Protein AF-A0A3D1CJ75-F1 (afdb_monomer)

Foldseek 3Di:
DPPPQAAEFEEEEADAQVVLVVVVVVVCVVVVWPFEAAEDDPVPDDPRYHHLVCLQVCAPAAGQEYEYEPQPHDDPVSVVSNVVRYGRNGYYYYYHYNDQDPDPVSVVVVVVLVVCCVPPPRYYYDDPPDDD

Solvent-accessible surface area (backbone atoms only — not comparable to full-atom values): 7405 Å² total; per-residue (Å²): 132,85,77,80,70,51,69,61,30,38,40,36,31,63,30,56,61,73,57,35,50,53,52,52,52,51,50,47,68,70,67,60,61,95,36,65,49,35,29,24,50,74,93,70,45,52,99,77,28,40,38,35,91,54,28,67,78,52,58,96,46,72,23,44,32,39,36,43,38,33,48,87,53,77,58,65,71,31,48,63,42,42,66,72,24,48,35,75,54,12,36,39,39,37,31,34,40,55,67,79,63,96,43,74,65,51,54,52,50,50,55,52,48,56,52,40,48,75,74,34,96,50,34,44,72,63,51,95,91,62,84,129

pLDDT: mean 91.47, std 9.76, range [45.44, 98.56]

Sequence (132 aa):
MKLNKPPRRCLLIKEAAELAHQTAEALLAFWQPDYHIWLTDASQASADKKIQKQARQFLGQEFDVVVFDATQEFNADSFAAIIGTIRAGGILLMLLPEKSPSSNWYQRFEQVIEHYQADFAEFHQWLPGRIL

Structure (mmCIF, N/CA/C/O backbone):
data_AF-A0A3D1CJ75-F1
#
_entry.id   AF-A0A3D1CJ75-F1
#
loop_
_atom_site.group_PDB
_atom_site.id
_atom_site.type_symbol
_atom_site.label_atom_id
_atom_site.label_alt_id
_atom_site.label_comp_id
_atom_site.label_asym_id
_atom_site.label_entity_id
_atom_site.label_seq_id
_atom_site.pdbx_PDB_ins_code
_atom_site.Cartn_x
_atom_site.Cartn_y
_atom_site.Cartn_z
_atom_site.occupancy
_atom_site.B_iso_or_equiv
_atom_site.auth_seq_id
_atom_site.auth_comp_id
_atom_site.auth_asym_id
_atom_site.auth_atom_id
_atom_site.pdbx_PDB_model_num
ATOM 1 N N . MET A 1 1 ? -20.843 -18.658 18.626 1.00 45.44 1 MET A N 1
ATOM 2 C CA . MET A 1 1 ? -20.440 -18.745 17.207 1.00 45.44 1 MET A CA 1
ATOM 3 C C . MET A 1 1 ? -19.375 -17.682 16.972 1.00 45.44 1 MET A C 1
ATOM 5 O O . MET A 1 1 ? -19.704 -16.507 17.021 1.00 45.44 1 MET A O 1
ATOM 9 N N . LYS A 1 2 ? -18.089 -18.049 16.860 1.00 50.66 2 LYS A N 1
ATOM 10 C CA . LYS A 1 2 ? -17.052 -17.077 16.474 1.00 50.66 2 LYS A CA 1
ATOM 11 C C . LYS A 1 2 ? -17.308 -16.751 15.003 1.00 50.66 2 LYS A C 1
ATOM 13 O O . LYS A 1 2 ? -17.140 -17.637 14.173 1.00 50.66 2 LYS A O 1
ATOM 18 N N . LEU A 1 3 ? -17.784 -15.545 14.684 1.00 56.81 3 LEU A N 1
ATOM 19 C CA . LEU A 1 3 ? -17.766 -15.093 13.294 1.00 56.81 3 LEU A CA 1
ATOM 20 C C . LEU A 1 3 ? -16.297 -15.078 12.861 1.00 56.81 3 LEU A C 1
ATOM 22 O O . LEU A 1 3 ? -15.499 -14.332 13.432 1.00 56.81 3 LEU A O 1
ATOM 26 N N . ASN A 1 4 ? -15.935 -15.925 11.896 1.00 80.06 4 ASN A N 1
ATOM 27 C CA . ASN A 1 4 ? -14.646 -15.806 11.232 1.00 80.06 4 ASN A CA 1
ATOM 28 C C . ASN A 1 4 ? -14.651 -14.460 10.516 1.00 80.06 4 ASN A C 1
ATOM 30 O O . ASN A 1 4 ? -15.406 -14.246 9.570 1.00 80.06 4 ASN A O 1
ATOM 34 N N . LYS A 1 5 ? -13.854 -13.528 11.034 1.00 80.06 5 LYS A N 1
ATOM 35 C CA . LYS A 1 5 ? -13.635 -12.241 10.388 1.00 80.06 5 LYS A CA 1
ATOM 36 C C . LYS A 1 5 ? -13.027 -12.496 8.997 1.00 80.06 5 LYS A C 1
ATOM 38 O O . LYS A 1 5 ? -12.137 -13.345 8.907 1.00 80.06 5 LYS A O 1
ATOM 43 N N . PRO A 1 6 ? -13.487 -11.808 7.936 1.00 89.38 6 PRO A N 1
ATOM 44 C CA . PRO A 1 6 ? -12.934 -11.999 6.600 1.00 89.38 6 PRO A CA 1
ATOM 45 C C . PRO A 1 6 ? -11.434 -11.660 6.579 1.00 89.38 6 PRO A C 1
ATOM 47 O O . PRO A 1 6 ? -11.005 -10.752 7.309 1.00 89.38 6 PRO A O 1
ATOM 50 N N . PRO A 1 7 ? -10.628 -12.375 5.775 1.00 91.12 7 PRO A N 1
ATOM 51 C CA . PRO A 1 7 ? -9.200 -12.112 5.687 1.00 91.12 7 PRO A CA 1
ATOM 52 C C . PRO A 1 7 ? -8.941 -10.731 5.072 1.00 91.12 7 PRO A C 1
ATOM 54 O O . PRO A 1 7 ? -9.726 -10.224 4.270 1.00 91.12 7 PRO A O 1
ATOM 57 N N . ARG A 1 8 ? -7.834 -10.105 5.479 1.00 95.12 8 ARG A N 1
ATOM 58 C CA . ARG A 1 8 ? -7.331 -8.878 4.847 1.00 95.12 8 ARG A CA 1
ATOM 59 C C . ARG A 1 8 ? -6.678 -9.255 3.526 1.00 95.12 8 ARG A C 1
ATOM 61 O O . ARG A 1 8 ? -5.990 -10.271 3.468 1.00 95.12 8 ARG A O 1
ATOM 68 N N . ARG A 1 9 ? -6.873 -8.432 2.503 1.00 95.25 9 ARG A N 1
ATOM 69 C CA . ARG A 1 9 ? -6.324 -8.663 1.163 1.00 95.25 9 ARG A CA 1
ATOM 70 C C . ARG A 1 9 ? -5.196 -7.692 0.875 1.00 95.25 9 ARG A C 1
ATOM 72 O O . ARG A 1 9 ? -5.206 -6.569 1.372 1.00 95.25 9 ARG A O 1
ATOM 79 N N . CYS A 1 10 ? -4.249 -8.116 0.057 1.00 96.25 10 CYS A N 1
ATOM 80 C CA . CYS A 1 10 ? -3.186 -7.267 -0.453 1.00 96.25 10 CYS A CA 1
ATOM 81 C C . CYS A 1 10 ? -3.261 -7.251 -1.976 1.00 96.25 10 CYS A C 1
ATOM 83 O O . CYS A 1 10 ? -3.297 -8.309 -2.602 1.00 96.25 10 CYS A O 1
ATOM 85 N N . LEU A 1 11 ? -3.280 -6.057 -2.558 1.00 96.19 11 LEU A N 1
ATOM 86 C CA . LEU A 1 11 ? -3.168 -5.845 -3.989 1.00 96.19 11 LEU A CA 1
ATOM 87 C C . LEU A 1 11 ? -1.896 -5.047 -4.270 1.00 96.19 11 LEU A C 1
ATOM 89 O O . LEU A 1 11 ? -1.767 -3.899 -3.846 1.00 96.19 11 LEU A O 1
ATOM 93 N N . LEU A 1 12 ? -0.967 -5.660 -4.994 1.00 95.69 12 LEU A N 1
ATOM 94 C CA . LEU A 1 12 ? 0.262 -5.025 -5.448 1.00 95.69 12 LEU A CA 1
ATOM 95 C C . LEU A 1 12 ? 0.046 -4.371 -6.805 1.00 95.69 12 LEU A C 1
ATOM 97 O O . LEU A 1 12 ? -0.440 -5.021 -7.724 1.00 95.69 12 LEU A O 1
ATOM 101 N N . ILE A 1 13 ? 0.477 -3.128 -6.966 1.00 95.62 13 ILE A N 1
ATOM 102 C CA . ILE A 1 13 ? 0.505 -2.428 -8.250 1.00 95.62 13 ILE A CA 1
ATOM 103 C C . ILE A 1 13 ? 1.966 -2.126 -8.559 1.00 95.62 13 ILE A C 1
ATOM 105 O O . ILE A 1 13 ? 2.608 -1.358 -7.846 1.00 95.62 13 ILE A O 1
ATOM 109 N N . LYS A 1 14 ? 2.499 -2.764 -9.602 1.00 92.88 14 LYS A N 1
ATOM 110 C CA . LYS A 1 14 ? 3.904 -2.649 -10.009 1.00 92.88 14 LYS A CA 1
ATOM 111 C C . LYS A 1 14 ? 3.976 -2.033 -11.403 1.00 92.88 14 LYS A C 1
ATOM 113 O O . LYS A 1 14 ? 4.138 -2.725 -12.403 1.00 92.88 14 LYS A O 1
ATOM 118 N N . GLU A 1 15 ? 3.776 -0.724 -11.445 1.00 92.00 15 GLU A N 1
ATOM 119 C CA . GLU A 1 15 ? 3.659 0.093 -12.656 1.00 92.00 15 GLU A CA 1
ATOM 120 C C . GLU A 1 15 ? 4.555 1.339 -12.530 1.00 92.00 15 GLU A C 1
ATOM 122 O O . GLU A 1 15 ? 5.163 1.588 -11.483 1.00 92.00 15 GLU A O 1
ATOM 127 N N . ALA A 1 16 ? 4.665 2.136 -13.597 1.00 92.69 16 ALA A N 1
ATOM 128 C CA . ALA A 1 16 ? 5.300 3.450 -13.510 1.00 92.69 16 ALA A CA 1
ATOM 129 C C . ALA A 1 16 ? 4.549 4.330 -12.493 1.00 92.69 16 ALA A C 1
ATOM 131 O O . ALA A 1 16 ? 3.324 4.273 -12.435 1.00 92.69 16 ALA A O 1
ATOM 132 N N . ALA A 1 17 ? 5.262 5.155 -11.716 1.00 92.38 17 ALA A N 1
ATOM 133 C CA . ALA A 1 17 ? 4.705 5.834 -10.536 1.00 92.38 17 ALA A CA 1
ATOM 134 C C . ALA A 1 17 ? 3.394 6.597 -10.811 1.00 92.38 17 ALA A C 1
ATOM 136 O O . ALA A 1 17 ? 2.403 6.380 -10.119 1.00 92.38 17 ALA A O 1
ATOM 137 N N . GLU A 1 18 ? 3.361 7.415 -11.866 1.00 93.38 18 GLU A N 1
ATOM 138 C CA . GLU A 1 18 ? 2.160 8.165 -12.266 1.00 93.38 18 GLU A CA 1
ATOM 139 C C . GLU A 1 18 ? 0.975 7.250 -12.598 1.00 93.38 18 GLU A C 1
ATOM 141 O O . GLU A 1 18 ? -0.158 7.515 -12.203 1.00 93.38 18 GLU A O 1
ATOM 146 N N . LEU A 1 19 ? 1.234 6.142 -13.297 1.00 94.00 19 LEU A N 1
ATOM 147 C CA . LEU A 1 19 ? 0.193 5.182 -13.650 1.00 94.00 19 LEU A CA 1
ATOM 148 C C . LEU A 1 19 ? -0.287 4.413 -12.416 1.00 94.00 19 LEU A C 1
ATOM 150 O O . LEU A 1 19 ? -1.488 4.269 -12.226 1.00 94.00 19 LEU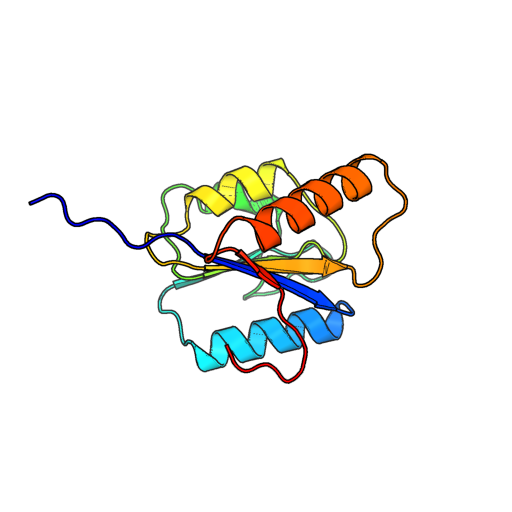 A O 1
ATOM 154 N N . ALA A 1 20 ? 0.629 3.999 -11.538 1.00 94.75 20 ALA A N 1
ATOM 155 C CA . ALA A 1 20 ? 0.288 3.324 -10.291 1.00 94.75 20 ALA A CA 1
ATOM 156 C C . ALA A 1 20 ? -0.627 4.195 -9.411 1.00 94.75 20 ALA A C 1
ATOM 158 O O . ALA A 1 20 ? -1.578 3.692 -8.810 1.00 94.75 20 ALA A O 1
ATOM 159 N N . HIS A 1 21 ? -0.373 5.511 -9.371 1.00 95.25 21 HIS A N 1
ATOM 160 C CA . HIS A 1 21 ? -1.236 6.477 -8.686 1.00 95.25 21 HIS A CA 1
ATOM 161 C C . HIS A 1 21 ? -2.622 6.539 -9.327 1.00 95.25 21 HIS A C 1
ATOM 163 O O . HIS A 1 21 ? -3.617 6.405 -8.621 1.00 95.25 21 HIS A O 1
ATOM 169 N N . GLN A 1 22 ? -2.700 6.681 -10.651 1.00 94.56 22 GLN A N 1
ATOM 170 C CA . GLN A 1 22 ? -3.976 6.724 -11.376 1.00 94.56 22 GLN A CA 1
ATOM 171 C C . GLN A 1 22 ? -4.788 5.437 -11.192 1.00 94.56 22 GLN A C 1
ATOM 173 O O . GLN A 1 22 ? -5.995 5.491 -10.964 1.00 94.56 22 GLN A O 1
ATOM 178 N N . THR A 1 23 ? -4.129 4.278 -11.234 1.00 94.94 23 THR A N 1
ATOM 179 C CA . THR A 1 23 ? -4.742 2.975 -10.961 1.00 94.94 23 THR A CA 1
ATOM 180 C C . THR A 1 23 ? -5.320 2.938 -9.543 1.00 94.94 23 THR A C 1
ATOM 182 O O . THR A 1 23 ? -6.475 2.557 -9.361 1.00 94.94 23 THR A O 1
ATOM 185 N N . ALA A 1 24 ? -4.562 3.375 -8.532 1.00 96.38 24 ALA A N 1
ATOM 186 C CA . ALA A 1 24 ? -5.042 3.419 -7.151 1.00 96.38 24 ALA A CA 1
ATOM 187 C C . ALA A 1 24 ? -6.226 4.380 -6.967 1.00 96.38 24 ALA A C 1
ATOM 189 O O . ALA A 1 24 ? -7.203 4.024 -6.311 1.00 96.38 24 ALA A O 1
ATOM 190 N N . GLU A 1 25 ? -6.172 5.567 -7.575 1.00 96.00 25 GLU A N 1
ATOM 191 C CA . GLU A 1 25 ? -7.269 6.542 -7.563 1.00 96.00 25 GLU A CA 1
ATOM 192 C C . GLU A 1 25 ? -8.532 5.972 -8.221 1.00 96.00 25 GLU A C 1
ATOM 194 O O . GLU A 1 25 ? -9.621 6.077 -7.657 1.00 96.00 25 GLU A O 1
ATOM 199 N N . ALA A 1 26 ? -8.395 5.294 -9.364 1.00 94.88 26 ALA A N 1
ATOM 200 C CA . ALA A 1 26 ? -9.510 4.642 -10.044 1.00 94.88 26 ALA A CA 1
ATOM 201 C C . ALA A 1 26 ? -10.126 3.512 -9.200 1.00 94.88 26 ALA A C 1
ATOM 203 O O . ALA A 1 26 ? -11.350 3.402 -9.121 1.00 94.88 26 ALA A O 1
ATOM 204 N N . LEU A 1 27 ? -9.300 2.698 -8.532 1.00 94.75 27 LEU A N 1
ATOM 205 C CA . LEU A 1 27 ? -9.771 1.638 -7.635 1.00 94.75 27 LEU A CA 1
ATOM 206 C C . LEU A 1 27 ? -10.494 2.207 -6.410 1.00 94.75 27 LEU A C 1
ATOM 208 O O . LEU A 1 27 ? -11.561 1.712 -6.053 1.00 94.75 27 LEU A O 1
ATOM 212 N N . LEU A 1 28 ? -9.967 3.271 -5.797 1.00 96.44 28 LEU A N 1
ATOM 213 C CA . LEU A 1 28 ? -10.638 3.966 -4.695 1.00 96.44 28 LEU A CA 1
ATOM 214 C C . LEU A 1 28 ? -11.979 4.564 -5.140 1.00 96.44 28 LEU A C 1
ATOM 216 O O . LEU A 1 28 ? -12.975 4.412 -4.434 1.00 96.44 28 LEU A O 1
ATOM 220 N N . ALA A 1 29 ? -12.031 5.186 -6.320 1.00 95.69 29 ALA A N 1
ATOM 221 C CA . ALA A 1 29 ? -13.262 5.741 -6.882 1.00 95.69 29 ALA A CA 1
ATOM 222 C C . ALA A 1 29 ? -14.304 4.659 -7.214 1.00 95.69 29 ALA A C 1
ATOM 224 O O . ALA A 1 29 ? -15.506 4.897 -7.079 1.00 95.69 29 ALA A O 1
ATOM 225 N N . PHE A 1 30 ? -13.855 3.473 -7.635 1.00 94.25 30 PHE A N 1
ATOM 226 C CA . PHE A 1 30 ? -14.717 2.329 -7.917 1.00 94.25 30 PHE A CA 1
ATOM 227 C C . PHE A 1 30 ? -15.240 1.661 -6.637 1.00 94.25 30 PHE A C 1
ATOM 229 O O . PHE A 1 30 ? -16.428 1.360 -6.548 1.00 94.25 30 PHE A O 1
ATOM 236 N N . TRP A 1 31 ? -14.378 1.437 -5.641 1.00 94.75 31 TRP A N 1
ATOM 237 C CA . TRP A 1 31 ? -14.753 0.769 -4.390 1.00 94.75 31 TRP A CA 1
ATOM 238 C C . TRP A 1 31 ? -15.499 1.667 -3.405 1.00 94.75 31 TRP A C 1
ATOM 240 O O . TRP A 1 31 ? -16.225 1.136 -2.570 1.00 94.75 31 TRP A O 1
ATOM 250 N N . GLN A 1 32 ? -15.311 2.987 -3.489 1.00 96.19 32 GLN A N 1
ATOM 251 C CA . GLN A 1 32 ? -15.934 3.985 -2.610 1.00 96.19 32 GLN A CA 1
ATOM 252 C C . GLN A 1 32 ? -15.847 3.610 -1.116 1.00 96.19 32 GLN A C 1
ATOM 254 O O . GLN A 1 32 ? -16.876 3.527 -0.447 1.00 96.19 32 GLN A O 1
ATOM 259 N N . PRO A 1 33 ? -14.640 3.330 -0.579 1.00 96.94 33 PRO A N 1
ATOM 260 C CA . PRO A 1 33 ? -14.498 2.980 0.829 1.00 96.94 33 PRO A CA 1
ATOM 261 C C . PRO A 1 33 ? -14.911 4.152 1.726 1.00 96.94 33 PRO A C 1
ATOM 263 O O . PRO A 1 33 ? -14.551 5.298 1.447 1.00 96.94 33 PRO A O 1
ATOM 266 N N . ASP A 1 34 ? -15.584 3.854 2.840 1.00 96.50 34 ASP A N 1
ATOM 267 C CA . ASP A 1 34 ? -15.996 4.867 3.818 1.00 96.50 34 ASP A CA 1
ATOM 268 C C . ASP A 1 34 ? -14.770 5.513 4.475 1.00 96.50 34 ASP A C 1
ATOM 270 O O . ASP A 1 34 ? -14.724 6.724 4.687 1.00 96.50 34 ASP A O 1
ATOM 274 N N . TYR A 1 35 ? -13.759 4.693 4.781 1.00 96.88 35 TYR A N 1
ATOM 275 C CA . TYR A 1 35 ? -12.501 5.131 5.377 1.00 96.88 35 TYR A CA 1
ATOM 276 C C . TYR A 1 35 ? -11.303 4.573 4.618 1.00 96.88 35 TYR A C 1
ATOM 278 O O . TYR A 1 35 ? -11.059 3.365 4.598 1.00 96.88 35 TYR A O 1
ATOM 286 N N . HIS A 1 36 ? -10.494 5.465 4.051 1.00 98.06 36 HIS A N 1
ATOM 287 C CA . HIS A 1 36 ? -9.207 5.108 3.470 1.00 98.06 36 HIS A CA 1
ATOM 288 C C . HIS A 1 36 ? -8.116 6.098 3.866 1.00 98.06 36 HIS A C 1
ATOM 290 O O . HIS A 1 36 ? -8.384 7.224 4.285 1.00 98.06 36 HIS A O 1
ATOM 296 N N . ILE A 1 37 ? -6.871 5.660 3.724 1.00 98.31 37 ILE A N 1
ATOM 297 C CA . ILE A 1 37 ? -5.698 6.508 3.900 1.00 98.31 37 ILE A CA 1
ATOM 298 C C . ILE A 1 37 ? -4.670 6.207 2.823 1.00 98.31 37 ILE A C 1
ATOM 300 O O . ILE A 1 37 ? -4.426 5.047 2.497 1.00 98.31 37 ILE A O 1
ATOM 304 N N . TRP A 1 38 ? -4.044 7.260 2.306 1.00 98.44 38 TRP A N 1
ATOM 305 C CA . TRP A 1 38 ? -2.928 7.157 1.380 1.00 98.44 38 TRP A CA 1
ATOM 306 C C . TRP A 1 38 ? -1.659 7.684 2.031 1.00 98.44 38 TRP A C 1
ATOM 308 O O . TRP A 1 38 ? -1.587 8.857 2.397 1.00 98.44 38 TRP A O 1
ATOM 318 N N . LEU A 1 39 ? -0.653 6.821 2.159 1.00 98.19 39 LEU A N 1
ATOM 319 C CA . LEU A 1 39 ? 0.685 7.177 2.612 1.00 98.19 39 LEU A CA 1
ATOM 320 C C . LEU A 1 39 ? 1.661 7.211 1.437 1.00 98.19 39 LEU A C 1
ATOM 322 O O . LEU A 1 39 ? 1.783 6.223 0.725 1.00 98.19 39 LEU A O 1
ATOM 326 N N . THR A 1 40 ? 2.360 8.329 1.261 1.00 97.06 40 THR A N 1
ATOM 327 C CA . THR A 1 40 ? 3.247 8.601 0.121 1.00 97.06 40 THR A CA 1
ATOM 328 C C . THR A 1 40 ? 4.565 9.239 0.553 1.00 97.06 40 THR A C 1
ATOM 330 O O . THR A 1 40 ? 4.725 9.643 1.712 1.00 97.06 40 THR A O 1
ATOM 333 N N . ASP A 1 41 ? 5.523 9.325 -0.369 1.00 93.44 41 ASP A N 1
ATOM 334 C CA . ASP A 1 41 ? 6.737 10.116 -0.170 1.00 93.44 41 ASP A CA 1
ATOM 335 C C . ASP A 1 41 ? 6.419 11.612 0.040 1.00 93.44 41 ASP A C 1
ATOM 337 O O . ASP A 1 41 ? 5.422 12.138 -0.460 1.00 93.44 41 ASP A O 1
ATOM 341 N N . ALA A 1 42 ? 7.287 12.319 0.768 1.00 91.81 42 ALA A N 1
ATOM 342 C CA . ALA A 1 42 ? 7.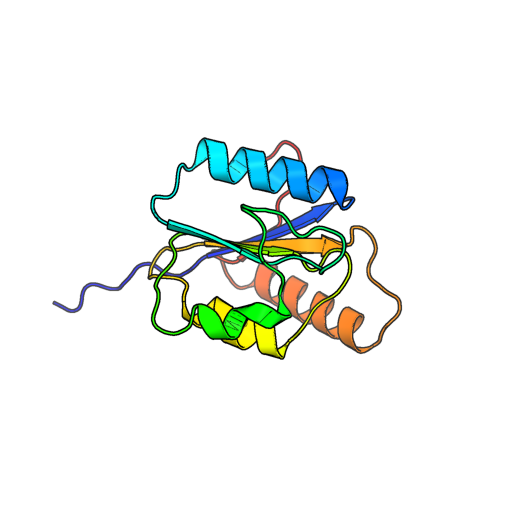109 13.735 1.079 1.00 91.81 42 ALA A CA 1
ATOM 343 C C . ALA A 1 42 ? 6.992 14.631 -0.166 1.00 91.81 42 ALA A C 1
ATOM 345 O O . ALA A 1 42 ? 6.282 15.635 -0.114 1.00 91.81 42 ALA A O 1
ATOM 346 N N . SER A 1 43 ? 7.645 14.273 -1.275 1.00 90.12 43 SER A N 1
ATOM 347 C CA . SER A 1 43 ? 7.573 15.024 -2.536 1.00 90.12 43 SER A CA 1
ATOM 348 C C . SER A 1 43 ? 6.208 14.945 -3.230 1.00 90.12 43 SER A C 1
ATOM 350 O O . SER A 1 43 ? 5.892 15.807 -4.046 1.00 90.12 43 SER A O 1
ATOM 352 N N . GLN A 1 44 ? 5.386 13.951 -2.883 1.00 88.50 44 GLN A N 1
ATOM 353 C CA . GLN A 1 44 ? 4.079 13.673 -3.492 1.00 88.50 44 GLN A CA 1
ATOM 354 C C . GLN A 1 44 ? 2.907 13.915 -2.522 1.00 88.50 44 GLN A C 1
ATOM 356 O O . GLN A 1 44 ? 1.754 13.594 -2.822 1.00 88.50 44 GLN A O 1
ATOM 361 N N . ALA A 1 45 ? 3.188 14.465 -1.339 1.00 91.50 45 ALA A N 1
ATOM 362 C CA . ALA A 1 45 ? 2.185 14.726 -0.317 1.00 91.50 45 ALA A CA 1
ATOM 363 C C . ALA A 1 45 ? 1.179 15.803 -0.751 1.00 91.50 45 ALA A C 1
ATOM 365 O O . ALA A 1 45 ? 1.517 16.782 -1.415 1.00 91.50 45 ALA A O 1
ATOM 366 N N . SER A 1 46 ? -0.071 15.641 -0.326 1.00 92.88 46 SER A N 1
ATOM 367 C CA . SER A 1 46 ? -1.168 16.566 -0.616 1.00 92.88 46 SER A CA 1
ATOM 368 C C . SER A 1 46 ? -2.187 16.573 0.529 1.00 92.88 46 SER A C 1
ATOM 370 O O . SER A 1 46 ? -1.956 15.983 1.587 1.00 92.88 46 SER A O 1
A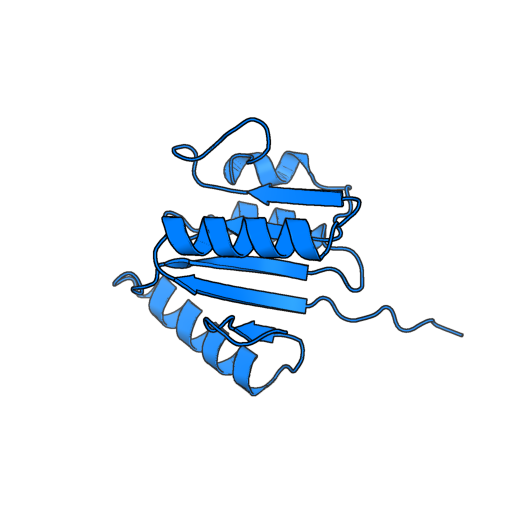TOM 372 N N . ALA A 1 47 ? -3.323 17.256 0.353 1.00 90.81 47 ALA A N 1
ATOM 373 C CA . ALA A 1 47 ? -4.391 17.249 1.352 1.00 90.81 47 ALA A CA 1
ATOM 374 C C . ALA A 1 47 ? -4.879 15.819 1.656 1.00 90.81 47 ALA A C 1
ATOM 376 O O . ALA A 1 47 ? -5.046 15.475 2.830 1.00 90.81 47 ALA A O 1
ATOM 377 N N . ASP A 1 48 ? -4.985 14.975 0.628 1.00 92.62 48 ASP A N 1
ATOM 378 C CA . ASP A 1 48 ? -5.537 13.618 0.725 1.00 92.62 48 ASP A CA 1
ATOM 379 C C . ASP A 1 48 ? -4.454 12.526 0.802 1.00 92.62 48 ASP A C 1
ATOM 381 O O . ASP A 1 48 ? -4.723 11.409 1.241 1.00 92.62 48 ASP A O 1
ATOM 385 N N . LYS A 1 49 ? -3.200 12.855 0.457 1.00 96.12 49 LYS A N 1
ATOM 386 C CA . LYS A 1 49 ? -2.046 11.940 0.526 1.00 96.12 49 LYS A CA 1
ATOM 387 C C . LYS A 1 49 ? -1.097 12.363 1.649 1.00 96.12 49 LYS A C 1
ATOM 389 O O . LYS A 1 49 ? -0.453 1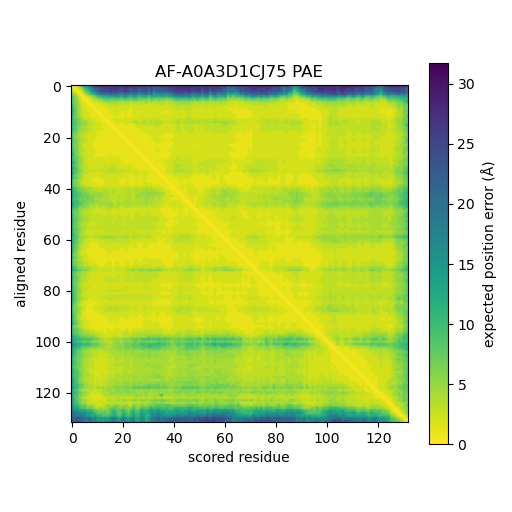3.409 1.573 1.00 96.12 49 LYS A O 1
ATOM 394 N N . LYS A 1 50 ? -1.009 11.561 2.711 1.00 97.62 50 LYS A N 1
ATOM 395 C CA . LYS A 1 50 ? -0.186 11.839 3.900 1.00 97.62 50 LYS A CA 1
ATOM 396 C C . LYS A 1 50 ? 1.224 11.297 3.726 1.00 97.62 50 LYS A C 1
ATOM 398 O O . LYS A 1 50 ? 1.452 10.326 3.017 1.00 97.62 50 LYS A O 1
ATOM 403 N N . ILE A 1 51 ? 2.188 11.900 4.409 1.00 97.25 51 ILE A N 1
ATOM 404 C CA . ILE A 1 51 ? 3.583 11.455 4.324 1.00 97.25 51 ILE A CA 1
ATOM 405 C C . ILE A 1 51 ? 3.723 10.132 5.082 1.00 97.25 51 ILE A C 1
ATOM 407 O O . ILE A 1 51 ? 3.258 10.041 6.218 1.00 97.25 51 ILE A O 1
ATOM 411 N N . GLN A 1 52 ? 4.422 9.132 4.532 1.00 96.88 52 GLN A N 1
ATOM 412 C CA . GLN A 1 52 ? 4.627 7.839 5.207 1.00 96.88 52 GLN A CA 1
ATOM 413 C C . GLN A 1 52 ? 5.117 7.992 6.654 1.00 96.88 52 GLN A C 1
ATOM 415 O O . GLN A 1 52 ? 4.629 7.312 7.553 1.00 96.88 52 GLN A O 1
ATOM 420 N N . LYS A 1 53 ? 6.041 8.920 6.928 1.00 96.12 53 LYS A N 1
ATOM 421 C CA . LYS A 1 53 ? 6.579 9.175 8.281 1.00 96.12 53 LYS A CA 1
ATOM 422 C C . LYS A 1 53 ? 5.508 9.578 9.311 1.00 96.12 53 LYS A C 1
ATOM 424 O O . LYS A 1 53 ? 5.744 9.459 10.509 1.00 96.12 53 LYS A O 1
ATOM 429 N N . GLN A 1 54 ? 4.328 10.012 8.865 1.00 96.06 54 GLN A N 1
ATOM 430 C CA . GLN A 1 54 ? 3.178 10.337 9.714 1.00 96.06 54 GLN A CA 1
ATOM 431 C C . GLN A 1 54 ? 2.309 9.115 10.061 1.00 96.06 54 GLN A C 1
ATOM 433 O O . GLN A 1 54 ? 1.401 9.252 10.872 1.00 96.06 54 GLN A O 1
ATOM 438 N N . ALA A 1 55 ? 2.596 7.916 9.532 1.00 97.12 55 ALA A N 1
ATOM 439 C CA . ALA A 1 55 ? 1.807 6.691 9.738 1.00 97.12 55 ALA A CA 1
ATOM 440 C C . ALA A 1 55 ? 1.404 6.438 11.201 1.00 97.12 55 ALA A C 1
ATOM 442 O O . ALA A 1 55 ? 0.270 6.062 11.487 1.00 97.12 55 ALA A O 1
ATOM 443 N N . ARG A 1 56 ? 2.319 6.689 12.148 1.00 96.88 56 ARG A N 1
ATOM 444 C CA . ARG A 1 56 ? 2.077 6.468 13.583 1.00 96.88 56 ARG A CA 1
ATOM 445 C C . ARG A 1 56 ? 0.950 7.330 14.161 1.00 96.88 56 ARG A C 1
ATOM 447 O O . ARG A 1 56 ? 0.365 6.941 15.164 1.00 96.88 56 ARG A O 1
ATOM 454 N N . GLN A 1 57 ? 0.628 8.466 13.541 1.00 97.25 57 GLN A N 1
ATOM 455 C CA . GLN A 1 57 ? -0.479 9.335 13.961 1.00 97.25 57 GLN A CA 1
ATOM 456 C C . GLN A 1 57 ? -1.854 8.692 13.727 1.00 97.25 57 GLN A C 1
ATOM 458 O O . GLN A 1 57 ? -2.841 9.125 14.315 1.00 97.25 57 GLN A O 1
ATOM 463 N N . PHE A 1 58 ? -1.912 7.649 12.897 1.00 96.94 58 PHE A N 1
ATOM 464 C CA . PHE A 1 58 ? -3.139 6.937 12.546 1.00 96.94 58 PHE A CA 1
ATOM 465 C C . PHE A 1 58 ? -3.318 5.630 13.328 1.00 96.94 58 PHE A C 1
ATOM 467 O O . PHE A 1 58 ? -4.278 4.898 13.100 1.00 96.94 58 PHE A O 1
ATOM 474 N N . LEU A 1 59 ? -2.420 5.324 14.271 1.00 96.19 59 LEU A N 1
ATOM 475 C CA . LEU A 1 59 ? -2.587 4.179 15.165 1.00 96.19 59 LEU A CA 1
ATOM 476 C C . LEU A 1 59 ? -3.844 4.335 16.029 1.00 96.19 59 LEU A C 1
ATOM 478 O O . LEU A 1 59 ? -4.179 5.430 16.476 1.00 96.19 59 LEU A O 1
ATOM 482 N N . GLY A 1 60 ? -4.528 3.216 16.275 1.00 96.12 60 GLY A N 1
ATOM 483 C CA . GLY A 1 60 ? -5.808 3.193 16.989 1.00 96.12 60 GLY A CA 1
ATOM 484 C C . GLY A 1 60 ? -7.018 3.559 16.124 1.00 96.12 60 GLY A C 1
ATOM 485 O O . GLY A 1 60 ? -8.136 3.545 16.629 1.00 96.12 60 GLY A O 1
ATOM 486 N N . GLN A 1 61 ? -6.806 3.860 14.841 1.00 97.31 61 GLN A N 1
ATOM 487 C CA . GLN A 1 61 ? -7.867 4.006 13.845 1.00 97.31 61 GLN A CA 1
ATOM 488 C C . GLN A 1 61 ? -8.012 2.713 13.034 1.00 97.31 61 GLN A C 1
ATOM 490 O O . GLN A 1 61 ? -7.105 1.875 13.021 1.00 97.31 61 GLN A O 1
ATOM 495 N N . GLU A 1 62 ? -9.144 2.568 12.347 1.00 97.62 62 GLU A N 1
ATOM 496 C CA . GLU A 1 62 ? -9.402 1.466 11.421 1.00 97.62 62 GLU A CA 1
ATOM 497 C C . GLU A 1 62 ? -9.712 2.008 10.020 1.00 97.62 62 GLU A C 1
ATOM 499 O O . GLU A 1 62 ? -10.466 2.969 9.881 1.00 97.62 62 GLU A O 1
ATOM 504 N N . PHE A 1 63 ? -9.139 1.381 8.992 1.00 98.38 63 PHE A N 1
ATOM 505 C CA . PHE A 1 63 ? -9.349 1.740 7.591 1.00 98.38 63 PHE A CA 1
ATOM 506 C C . PHE A 1 63 ? -9.810 0.539 6.774 1.00 98.38 63 PHE A C 1
ATOM 508 O O . PHE A 1 63 ? -9.383 -0.602 6.984 1.00 98.38 63 PHE A O 1
ATOM 515 N N . ASP A 1 64 ? -10.652 0.830 5.793 1.00 98.06 64 ASP A N 1
ATOM 516 C CA . ASP A 1 64 ? -11.165 -0.119 4.812 1.00 98.06 64 ASP A CA 1
ATOM 517 C C . ASP A 1 64 ? -10.090 -0.397 3.769 1.00 98.06 64 ASP A C 1
ATOM 519 O O . ASP A 1 64 ? -9.914 -1.535 3.330 1.00 98.06 64 ASP A O 1
ATOM 523 N N . VAL A 1 65 ? -9.366 0.663 3.400 1.00 98.44 65 VAL A N 1
ATOM 524 C CA . VAL A 1 65 ? -8.291 0.638 2.420 1.00 98.44 65 VAL A CA 1
ATOM 525 C C . VAL A 1 65 ? -7.106 1.460 2.921 1.00 98.44 65 VAL A C 1
ATOM 527 O O . VAL A 1 65 ? -7.240 2.629 3.277 1.00 98.44 65 VAL A O 1
ATOM 530 N N . VAL A 1 66 ? -5.922 0.857 2.907 1.00 98.56 66 VAL A N 1
ATOM 531 C CA . VAL A 1 66 ? -4.650 1.561 3.090 1.00 98.56 66 VAL A CA 1
ATOM 532 C C . VAL A 1 66 ? -3.916 1.533 1.758 1.00 98.56 66 VAL A C 1
ATOM 534 O O . VAL A 1 66 ? -3.562 0.456 1.285 1.00 98.56 66 VAL A O 1
ATOM 537 N N . VAL A 1 67 ? -3.669 2.700 1.165 1.00 98.50 67 VAL A N 1
ATOM 538 C CA . VAL A 1 67 ? -2.721 2.854 0.058 1.00 98.50 67 VAL A CA 1
ATOM 539 C C . VAL A 1 67 ? -1.350 3.143 0.654 1.00 98.50 67 VAL A C 1
ATOM 541 O O . VAL A 1 67 ? -1.161 4.154 1.331 1.00 98.50 67 VAL A O 1
ATOM 544 N N . PHE A 1 68 ? -0.396 2.248 0.425 1.00 98.38 68 PHE A N 1
ATOM 545 C CA . PHE A 1 68 ? 0.997 2.441 0.802 1.00 98.38 68 PHE A CA 1
ATOM 546 C C . PHE A 1 68 ? 1.832 2.596 -0.463 1.00 98.38 68 PHE A C 1
ATOM 548 O O . PHE A 1 68 ? 2.105 1.623 -1.170 1.00 98.38 68 PHE A O 1
ATOM 555 N N . ASP A 1 69 ? 2.206 3.834 -0.761 1.00 97.62 69 ASP A N 1
ATOM 556 C CA . ASP A 1 69 ? 2.976 4.164 -1.945 1.00 97.62 69 ASP A CA 1
ATOM 557 C C . ASP A 1 69 ? 4.471 4.059 -1.673 1.00 97.62 69 ASP A C 1
ATOM 559 O O . ASP A 1 69 ? 5.068 4.958 -1.084 1.00 97.62 69 ASP A O 1
ATOM 563 N N . ALA A 1 70 ? 5.061 2.960 -2.134 1.00 95.38 70 ALA A N 1
ATOM 564 C CA . ALA A 1 70 ? 6.484 2.689 -2.077 1.00 95.38 70 ALA A CA 1
ATOM 565 C C . ALA A 1 70 ? 7.173 2.812 -3.446 1.00 95.38 70 ALA A C 1
ATOM 567 O O . ALA A 1 70 ? 8.238 2.227 -3.646 1.00 95.38 70 ALA A O 1
ATOM 568 N N . THR A 1 71 ? 6.595 3.566 -4.391 1.00 94.44 71 THR A N 1
ATOM 569 C CA . THR A 1 71 ? 7.188 3.777 -5.724 1.00 94.44 71 THR A CA 1
ATOM 570 C C . THR A 1 71 ? 8.530 4.516 -5.668 1.00 94.44 71 THR A C 1
ATOM 572 O O . THR A 1 71 ? 9.379 4.278 -6.525 1.00 94.44 71 THR A O 1
ATOM 575 N N . GLN A 1 72 ? 8.744 5.368 -4.655 1.00 89.69 72 GLN A N 1
ATOM 576 C CA . GLN A 1 72 ? 9.995 6.111 -4.433 1.00 89.69 72 GLN A CA 1
ATOM 577 C C . GLN A 1 72 ? 10.782 5.595 -3.218 1.00 89.69 72 GLN A C 1
ATOM 579 O O . GLN A 1 72 ? 11.961 5.262 -3.332 1.00 89.69 72 GLN A O 1
ATOM 584 N N . GLU A 1 73 ? 10.136 5.509 -2.051 1.00 88.25 73 GLU A N 1
ATOM 585 C CA . GLU A 1 73 ? 10.750 5.062 -0.796 1.00 88.25 73 GLU A CA 1
ATOM 586 C C . GLU A 1 73 ? 9.829 4.068 -0.078 1.00 88.25 73 GLU A C 1
ATOM 588 O O . GLU A 1 73 ? 8.623 4.283 0.021 1.00 88.25 73 GLU A O 1
ATOM 593 N N . PHE A 1 74 ? 10.402 3.000 0.483 1.00 91.88 74 PHE A N 1
ATOM 594 C CA . PHE A 1 74 ? 9.696 2.104 1.396 1.00 91.88 74 PHE A CA 1
ATOM 595 C C . PHE A 1 74 ? 10.195 2.322 2.827 1.00 91.88 74 PHE A C 1
ATOM 597 O O . PHE A 1 74 ? 11.292 1.883 3.183 1.00 91.88 74 PHE A O 1
ATOM 604 N N . ASN A 1 75 ? 9.387 2.958 3.677 1.00 93.12 75 ASN A N 1
ATOM 605 C CA . ASN A 1 75 ? 9.691 3.062 5.099 1.00 93.12 75 ASN A CA 1
ATOM 606 C C . ASN A 1 75 ? 9.063 1.895 5.880 1.00 93.12 75 ASN A C 1
ATOM 608 O O . ASN A 1 75 ? 7.851 1.853 6.100 1.00 93.12 75 ASN A O 1
ATOM 612 N N . ALA A 1 76 ? 9.896 0.954 6.333 1.00 92.50 76 ALA A N 1
ATOM 613 C CA . ALA A 1 76 ? 9.434 -0.253 7.020 1.00 92.50 76 ALA A CA 1
ATOM 614 C C . ALA A 1 76 ? 8.719 0.025 8.356 1.00 92.50 76 ALA A C 1
ATOM 616 O O . ALA A 1 76 ? 7.743 -0.655 8.671 1.00 92.50 76 ALA A O 1
ATOM 617 N N . ASP A 1 77 ? 9.150 1.039 9.113 1.00 95.00 77 ASP A N 1
ATOM 618 C CA . ASP A 1 77 ? 8.511 1.409 10.382 1.00 95.00 77 ASP A CA 1
ATOM 619 C C . ASP A 1 77 ? 7.111 1.985 10.152 1.00 95.00 77 ASP A C 1
ATOM 621 O O . ASP A 1 77 ? 6.163 1.660 10.872 1.00 95.00 77 ASP A O 1
ATOM 625 N N . SER A 1 78 ? 6.971 2.836 9.135 1.00 96.69 78 SER A N 1
ATOM 626 C CA . SER A 1 78 ? 5.686 3.391 8.719 1.00 96.69 78 SER A CA 1
ATOM 627 C C . SER A 1 78 ? 4.751 2.314 8.186 1.00 96.69 78 SER A C 1
ATOM 629 O O . SER A 1 78 ? 3.571 2.308 8.535 1.00 96.69 78 SER A O 1
ATOM 631 N N . PHE A 1 79 ? 5.280 1.381 7.391 1.00 96.94 79 PHE A N 1
ATOM 632 C CA . PHE A 1 79 ? 4.526 0.235 6.901 1.00 96.94 79 PHE A CA 1
ATOM 633 C C . PHE A 1 79 ? 3.999 -0.614 8.061 1.00 96.94 79 PHE A C 1
ATOM 635 O O . PHE A 1 79 ? 2.796 -0.840 8.163 1.00 96.94 79 PHE A O 1
ATOM 642 N N . ALA A 1 80 ? 4.874 -1.008 8.992 1.00 95.50 80 ALA A N 1
ATOM 643 C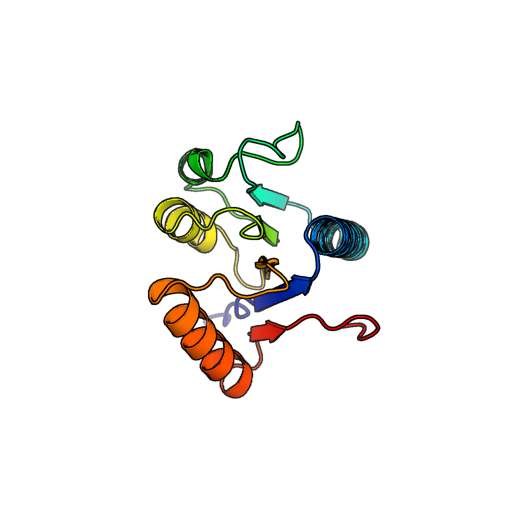 CA . ALA A 1 80 ? 4.500 -1.800 10.160 1.00 95.50 80 ALA A CA 1
ATOM 644 C C . ALA A 1 80 ? 3.429 -1.111 11.023 1.00 95.50 80 ALA A C 1
ATOM 646 O O . ALA A 1 80 ? 2.538 -1.779 11.548 1.00 95.50 80 ALA A O 1
ATOM 647 N N . ALA A 1 81 ? 3.486 0.220 11.145 1.00 96.88 81 ALA A N 1
ATOM 648 C CA . ALA A 1 81 ? 2.480 0.983 11.873 1.00 96.88 81 ALA A CA 1
ATOM 649 C C . ALA A 1 81 ? 1.110 0.958 11.173 1.00 96.88 81 ALA A C 1
ATOM 651 O O . ALA A 1 81 ? 0.095 0.744 11.833 1.00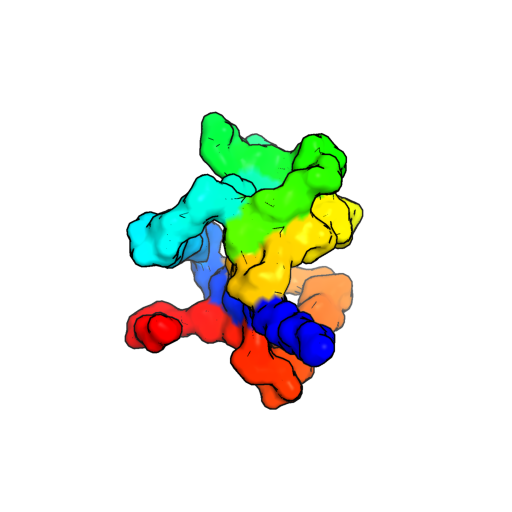 96.88 81 ALA A O 1
ATOM 652 N N . ILE A 1 82 ? 1.065 1.160 9.851 1.00 97.94 82 ILE A N 1
ATOM 653 C CA . ILE A 1 82 ? -0.206 1.332 9.139 1.00 97.94 82 ILE A CA 1
ATOM 654 C C . ILE A 1 82 ? -0.899 0.010 8.791 1.00 97.94 82 ILE A C 1
ATOM 656 O O . ILE A 1 82 ? -2.118 -0.056 8.795 1.00 97.94 82 ILE A O 1
ATOM 660 N N . ILE A 1 83 ? -0.180 -1.088 8.545 1.00 95.56 83 ILE A N 1
ATOM 661 C CA . ILE A 1 83 ? -0.841 -2.360 8.179 1.00 95.56 83 ILE A CA 1
ATOM 662 C C . ILE A 1 83 ? -1.733 -2.920 9.295 1.00 95.56 83 ILE A C 1
ATOM 664 O O . ILE A 1 83 ? -2.671 -3.679 9.038 1.00 95.56 83 ILE A O 1
ATOM 668 N N . GLY A 1 84 ? -1.445 -2.552 10.547 1.00 94.75 84 GLY A N 1
ATOM 669 C CA . GLY A 1 84 ? -2.237 -2.934 11.711 1.00 94.75 84 GLY A CA 1
ATOM 670 C C . GLY A 1 84 ? -3.586 -2.219 11.800 1.00 94.75 84 GLY A C 1
ATOM 671 O O . GLY A 1 84 ? -4.459 -2.700 12.514 1.00 94.75 84 GLY A O 1
ATOM 672 N N . THR A 1 85 ? -3.770 -1.115 11.071 1.00 97.38 85 THR A N 1
ATOM 673 C CA . THR A 1 85 ? -5.013 -0.331 11.067 1.00 97.38 85 THR A CA 1
ATOM 674 C C . THR A 1 85 ? -6.019 -0.840 10.033 1.00 97.38 85 THR A C 1
ATOM 676 O O . THR A 1 85 ? -7.154 -0.382 9.994 1.00 97.38 85 THR A O 1
ATOM 679 N N . ILE A 1 86 ? -5.648 -1.813 9.195 1.00 98.00 86 ILE A N 1
ATOM 680 C CA . ILE A 1 86 ? -6.560 -2.391 8.204 1.00 98.00 86 ILE A CA 1
ATOM 681 C C . ILE A 1 86 ? -7.587 -3.267 8.922 1.00 98.0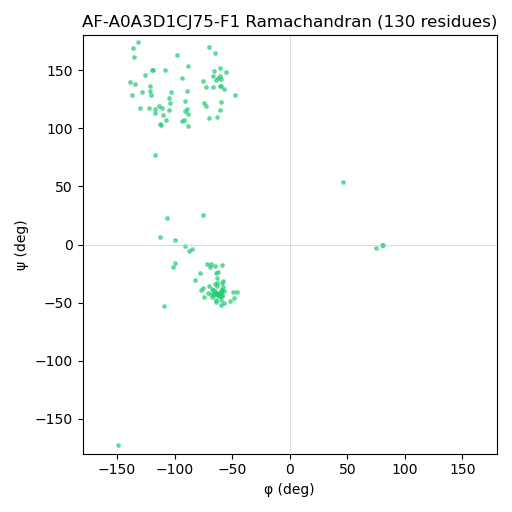0 86 ILE A C 1
ATOM 683 O O . ILE A 1 86 ? -7.231 -4.273 9.551 1.00 98.00 86 ILE A O 1
ATOM 687 N N . ARG A 1 87 ? -8.870 -2.916 8.789 1.00 96.69 87 ARG A N 1
ATOM 688 C CA . ARG A 1 87 ? -9.974 -3.685 9.376 1.00 96.69 87 ARG A CA 1
ATOM 689 C C . ARG A 1 87 ? -10.076 -5.082 8.760 1.00 96.69 87 ARG A C 1
ATOM 691 O O . ARG A 1 87 ? -9.535 -5.368 7.691 1.00 96.69 87 ARG A O 1
ATOM 698 N N . ALA A 1 88 ? -10.819 -5.975 9.406 1.00 95.12 88 ALA A N 1
ATOM 699 C CA . ALA A 1 88 ? -11.128 -7.275 8.808 1.00 95.12 88 ALA A CA 1
ATOM 700 C C . ALA A 1 88 ? -11.835 -7.118 7.451 1.00 95.12 88 ALA A C 1
ATOM 702 O O . ALA A 1 88 ? -12.773 -6.334 7.333 1.00 95.12 88 ALA A O 1
ATOM 703 N N . GLY A 1 89 ? -11.393 -7.866 6.436 1.00 94.44 89 GLY A N 1
ATOM 704 C CA . GLY A 1 89 ? -11.881 -7.729 5.057 1.00 94.44 89 GLY A CA 1
ATOM 705 C C . GLY A 1 89 ? -11.354 -6.504 4.302 1.00 94.44 89 GLY A C 1
ATOM 706 O O . GLY A 1 89 ? -11.662 -6.346 3.121 1.00 94.44 89 GLY A O 1
ATOM 707 N N . GLY A 1 90 ? -10.563 -5.649 4.959 1.00 97.00 90 GLY A N 1
ATOM 708 C CA . GLY A 1 90 ? -9.937 -4.486 4.342 1.00 97.00 90 GLY A CA 1
ATOM 709 C C . GLY A 1 90 ? -8.821 -4.850 3.362 1.00 97.00 90 GLY A C 1
ATOM 710 O O . GLY A 1 90 ? -8.394 -6.007 3.263 1.00 97.00 90 GLY A O 1
ATOM 711 N N . ILE A 1 91 ? -8.361 -3.840 2.628 1.00 97.56 91 ILE A N 1
ATOM 712 C CA . ILE A 1 91 ? -7.402 -3.979 1.533 1.00 97.56 91 ILE A CA 1
ATOM 713 C C . ILE A 1 91 ? -6.154 -3.144 1.821 1.00 97.56 91 ILE A C 1
ATOM 715 O O . ILE A 1 91 ? -6.233 -1.959 2.136 1.00 97.56 91 ILE A O 1
ATOM 719 N N . LEU A 1 92 ? -4.993 -3.759 1.646 1.00 98.12 92 LEU A N 1
ATOM 720 C CA . LEU A 1 92 ? -3.737 -3.061 1.424 1.00 98.12 92 LEU A CA 1
ATOM 721 C C . LEU A 1 92 ? -3.535 -2.888 -0.086 1.00 98.12 92 LEU A C 1
ATOM 723 O O . LEU A 1 92 ? -3.376 -3.878 -0.794 1.00 98.12 92 LEU A O 1
ATOM 727 N N . LEU A 1 93 ? -3.533 -1.651 -0.572 1.00 97.88 93 LEU A N 1
ATOM 728 C CA . LEU A 1 93 ? -3.087 -1.280 -1.915 1.00 97.88 93 LEU A CA 1
ATOM 729 C C . LEU A 1 93 ? -1.613 -0.876 -1.828 1.00 97.88 93 LEU A C 1
ATOM 731 O O . LEU A 1 93 ? -1.295 0.189 -1.303 1.00 97.88 93 LEU A O 1
ATOM 735 N N . MET A 1 94 ? -0.700 -1.715 -2.305 1.00 97.38 94 MET A N 1
ATOM 736 C CA . MET A 1 94 ? 0.736 -1.434 -2.255 1.00 97.38 94 MET A CA 1
ATOM 737 C C . MET A 1 94 ? 1.245 -1.027 -3.636 1.00 97.38 94 MET A C 1
ATOM 739 O O . MET A 1 94 ? 1.236 -1.840 -4.559 1.00 97.38 94 MET A O 1
ATOM 743 N N . LEU A 1 95 ? 1.717 0.214 -3.769 1.00 97.12 95 LEU A N 1
ATOM 744 C CA . LEU A 1 95 ? 2.335 0.697 -5.006 1.00 97.12 95 LEU A CA 1
ATOM 745 C C . LEU A 1 95 ? 3.838 0.443 -4.937 1.00 97.12 95 LEU A C 1
ATOM 747 O O . LEU A 1 95 ? 4.501 0.884 -4.000 1.00 97.12 95 LEU A O 1
ATOM 751 N N . LEU A 1 96 ? 4.370 -0.280 -5.914 1.00 94.81 96 LEU A N 1
ATOM 752 C CA . LEU A 1 96 ? 5.779 -0.637 -6.023 1.00 94.81 96 LEU A CA 1
ATOM 753 C C . LEU A 1 96 ? 6.362 -0.062 -7.316 1.00 94.81 96 LEU A C 1
ATOM 755 O O . LEU A 1 96 ? 5.638 0.073 -8.304 1.00 94.81 96 LEU A O 1
ATOM 759 N N . PRO A 1 97 ? 7.666 0.259 -7.347 1.00 92.75 97 PRO A N 1
ATOM 760 C CA . PRO A 1 97 ? 8.312 0.702 -8.571 1.00 92.75 97 PRO A CA 1
ATOM 761 C C . PRO A 1 97 ? 8.228 -0.383 -9.651 1.00 92.75 97 PRO A C 1
ATOM 763 O O . PRO A 1 97 ? 8.516 -1.552 -9.394 1.00 92.75 97 PRO A O 1
ATOM 766 N N . GLU A 1 98 ? 7.906 0.024 -10.882 1.00 90.56 98 GLU A N 1
ATOM 767 C CA . GLU A 1 98 ? 7.912 -0.846 -12.070 1.00 90.56 98 GLU A CA 1
ATOM 768 C C . GLU A 1 98 ? 9.208 -1.663 -12.179 1.00 90.56 98 GLU A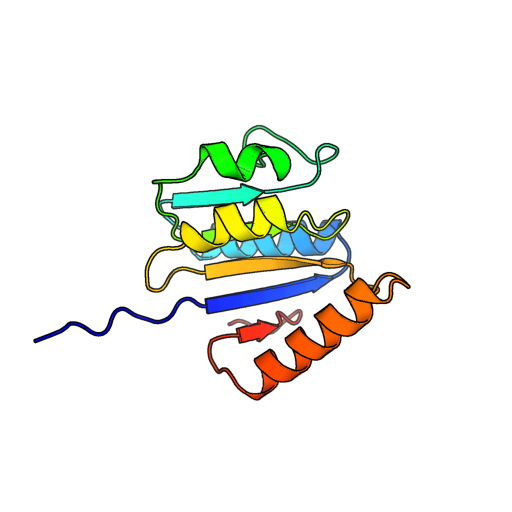 C 1
ATOM 770 O O . GLU A 1 98 ? 9.195 -2.873 -12.412 1.00 90.56 98 GLU A O 1
ATOM 775 N N . LYS A 1 99 ? 10.345 -0.987 -11.979 1.00 89.38 99 LYS A N 1
ATOM 776 C CA . LYS A 1 99 ? 11.676 -1.588 -12.004 1.00 89.38 99 LYS A CA 1
ATOM 777 C C . LYS A 1 99 ? 12.193 -1.738 -10.588 1.00 89.38 99 LYS A C 1
ATOM 779 O O . LYS A 1 99 ? 12.376 -0.750 -9.881 1.00 89.38 99 LYS A O 1
ATOM 784 N N . SER A 1 100 ? 12.498 -2.974 -10.218 1.00 86.00 100 SER A N 1
ATOM 785 C CA . SER A 1 100 ? 13.064 -3.303 -8.917 1.00 86.00 100 SER A CA 1
ATOM 786 C C . SER A 1 100 ? 14.410 -2.584 -8.707 1.00 86.00 100 SER A C 1
ATOM 788 O O . SER A 1 100 ? 15.330 -2.767 -9.511 1.00 86.00 100 SER A O 1
ATOM 790 N N . PRO A 1 101 ? 14.562 -1.780 -7.639 1.00 87.25 101 PRO A N 1
ATOM 791 C CA . PRO A 1 101 ? 15.843 -1.204 -7.251 1.00 87.25 101 PRO A CA 1
ATOM 792 C C . PRO A 1 101 ? 16.922 -2.275 -7.057 1.00 87.25 101 PRO A C 1
ATOM 794 O O . PRO A 1 101 ? 16.650 -3.376 -6.581 1.00 87.25 101 PRO A O 1
ATOM 797 N N . SER A 1 102 ? 18.181 -1.937 -7.344 1.00 86.38 102 SER A N 1
ATOM 798 C CA . SER A 1 102 ? 19.316 -2.872 -7.290 1.00 86.38 102 SER A CA 1
ATOM 799 C C . SER A 1 102 ? 19.801 -3.217 -5.870 1.00 86.38 102 SER A C 1
ATOM 801 O O . SER A 1 102 ? 20.974 -3.536 -5.682 1.00 86.38 102 SER A O 1
ATOM 803 N N . SER A 1 103 ? 18.947 -3.120 -4.848 1.00 90.38 103 SER A N 1
ATOM 804 C CA . SER A 1 103 ? 19.332 -3.374 -3.457 1.00 90.38 103 SER A CA 1
ATOM 805 C C . SER A 1 103 ?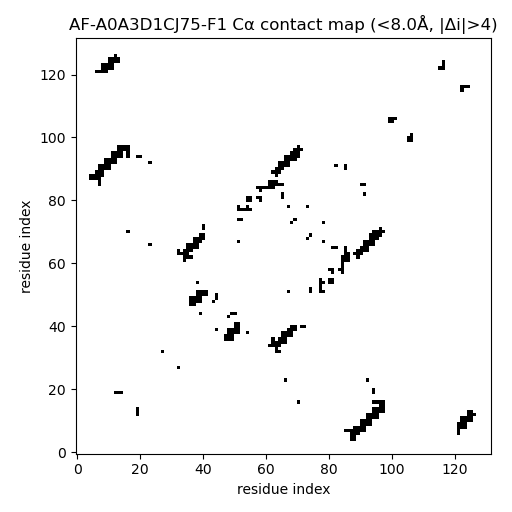 19.056 -4.822 -3.043 1.00 90.38 103 SER A C 1
ATOM 807 O O . SER A 1 103 ? 18.031 -5.406 -3.397 1.00 90.38 103 SER A O 1
ATOM 809 N N . ASN A 1 104 ? 19.943 -5.396 -2.223 1.00 91.75 104 ASN A N 1
ATOM 810 C CA . ASN A 1 104 ? 19.766 -6.751 -1.678 1.00 91.75 104 ASN A CA 1
ATOM 811 C C . ASN A 1 104 ? 18.475 -6.887 -0.859 1.00 91.75 104 ASN A C 1
ATOM 813 O O . ASN A 1 104 ? 17.869 -7.955 -0.818 1.00 91.75 104 ASN A O 1
ATOM 817 N N . TRP A 1 105 ? 18.065 -5.811 -0.182 1.00 90.12 105 TRP A N 1
ATOM 818 C CA . TRP A 1 105 ? 16.803 -5.784 0.550 1.00 90.12 105 TRP A CA 1
ATOM 819 C C . TRP A 1 105 ? 15.618 -5.936 -0.404 1.00 90.12 105 TRP A C 1
ATOM 821 O O . TRP A 1 105 ? 14.770 -6.794 -0.178 1.00 90.12 105 TRP A O 1
ATOM 831 N N . TYR A 1 106 ? 15.601 -5.170 -1.498 1.00 89.88 106 TYR A N 1
ATOM 832 C CA . TYR A 1 106 ? 14.493 -5.195 -2.446 1.00 89.88 106 TYR A CA 1
ATOM 833 C C . TYR A 1 106 ? 14.407 -6.534 -3.189 1.00 89.88 106 TYR A C 1
ATOM 835 O O . TYR A 1 106 ? 13.322 -7.071 -3.368 1.00 89.88 106 TYR A O 1
ATOM 843 N N . GLN A 1 107 ? 15.546 -7.133 -3.544 1.00 90.81 107 GLN A N 1
ATOM 844 C CA . GLN A 1 107 ? 15.576 -8.476 -4.137 1.00 90.81 107 GLN A CA 1
ATOM 845 C C . GLN A 1 107 ? 14.948 -9.533 -3.221 1.00 90.81 107 GLN A C 1
ATOM 847 O O . GLN A 1 107 ? 14.165 -10.361 -3.675 1.00 90.81 107 GLN A O 1
ATOM 852 N N . ARG A 1 108 ? 15.256 -9.495 -1.918 1.00 92.56 108 ARG A N 1
ATOM 853 C CA . ARG A 1 108 ? 14.632 -10.399 -0.937 1.00 92.56 108 ARG A CA 1
ATOM 854 C C . ARG A 1 108 ? 13.146 -10.112 -0.768 1.00 92.56 108 ARG A C 1
ATOM 856 O O . ARG A 1 108 ? 12.361 -11.038 -0.618 1.00 92.56 108 ARG A O 1
ATOM 863 N N . PHE A 1 109 ? 12.769 -8.839 -0.770 1.00 90.69 109 PHE A N 1
ATOM 864 C CA . PHE A 1 109 ? 11.377 -8.425 -0.678 1.00 90.69 109 PHE A CA 1
ATOM 865 C C . PHE A 1 109 ? 10.547 -8.953 -1.858 1.00 90.69 109 PHE A C 1
ATOM 867 O O . PHE A 1 109 ? 9.486 -9.527 -1.638 1.00 90.69 109 PHE A O 1
ATOM 874 N N . GLU A 1 110 ? 11.070 -8.866 -3.082 1.00 90.19 110 GLU A N 1
ATOM 875 C CA . GLU A 1 110 ? 10.450 -9.445 -4.283 1.00 90.19 110 GLU A CA 1
ATOM 876 C C . GLU A 1 110 ? 10.308 -10.969 -4.189 1.00 90.19 110 GLU A C 1
ATOM 878 O O . GLU A 1 110 ? 9.238 -11.495 -4.462 1.00 90.19 110 GLU A O 1
ATOM 883 N N . GLN A 1 111 ? 11.330 -11.682 -3.705 1.00 92.12 111 GLN A N 1
ATOM 884 C CA . GLN A 1 111 ? 11.234 -13.134 -3.491 1.00 92.12 111 GLN A CA 1
ATOM 885 C C . GLN A 1 111 ? 10.123 -13.508 -2.501 1.00 92.12 111 GLN A C 1
ATOM 887 O O . GLN A 1 111 ? 9.415 -14.497 -2.690 1.00 92.12 111 GLN A O 1
ATOM 892 N N . VAL A 1 112 ? 9.954 -12.717 -1.436 1.00 92.19 112 VAL A N 1
ATOM 893 C CA . VAL A 1 112 ? 8.851 -12.903 -0.484 1.00 92.19 112 VAL A CA 1
ATOM 894 C C . VAL A 1 112 ? 7.510 -12.621 -1.160 1.00 92.19 112 VAL A C 1
ATOM 896 O O . VAL A 1 112 ? 6.576 -13.396 -0.981 1.00 92.19 112 VAL A O 1
ATOM 899 N N . ILE A 1 113 ? 7.411 -11.559 -1.961 1.00 91.38 113 ILE A N 1
ATOM 900 C CA . ILE A 1 113 ? 6.206 -11.241 -2.736 1.00 91.38 113 ILE A CA 1
ATOM 901 C C . ILE A 1 113 ? 5.822 -12.398 -3.662 1.00 91.38 113 ILE A C 1
ATOM 903 O O . ILE A 1 113 ? 4.672 -12.829 -3.630 1.00 91.38 113 ILE A O 1
ATOM 907 N N . GLU A 1 114 ? 6.762 -12.913 -4.454 1.00 90.94 114 GLU A N 1
ATOM 908 C CA . GLU A 1 114 ? 6.523 -14.004 -5.407 1.00 90.94 114 GLU A CA 1
ATOM 909 C C . GLU A 1 114 ? 6.012 -15.264 -4.701 1.00 90.94 114 GLU A C 1
ATOM 911 O O . GLU A 1 114 ? 5.032 -15.870 -5.135 1.00 90.94 114 GLU A O 1
ATOM 916 N N . HIS A 1 115 ? 6.627 -15.622 -3.571 1.00 92.31 115 HIS A N 1
ATOM 917 C CA . HIS A 1 115 ? 6.181 -16.745 -2.751 1.00 92.31 115 HIS A CA 1
ATOM 918 C C . HIS A 1 115 ? 4.752 -16.538 -2.232 1.00 92.31 115 HIS A C 1
ATOM 920 O O . HIS A 1 115 ? 3.919 -17.437 -2.321 1.00 92.31 115 HIS A O 1
ATOM 926 N N . TYR A 1 116 ? 4.436 -15.334 -1.747 1.00 90.38 116 TYR A N 1
ATOM 927 C CA . TYR A 1 116 ? 3.107 -15.050 -1.212 1.00 90.38 116 TYR A CA 1
ATOM 928 C C . TYR A 1 116 ? 2.019 -15.002 -2.291 1.00 90.38 116 TYR A C 1
ATOM 930 O O . TYR A 1 116 ? 0.906 -15.453 -2.034 1.00 90.38 116 TYR A O 1
ATOM 938 N N . GLN A 1 117 ? 2.321 -14.502 -3.492 1.00 88.94 117 GLN A N 1
ATOM 939 C CA . GLN A 1 117 ? 1.379 -14.526 -4.619 1.00 88.94 117 GLN A CA 1
ATOM 940 C C . GLN A 1 117 ? 1.015 -15.951 -5.049 1.00 88.94 117 GLN A C 1
ATOM 942 O O . GLN A 1 117 ? -0.101 -16.182 -5.510 1.00 88.94 117 GLN A O 1
ATOM 947 N N . ALA A 1 118 ? 1.948 -16.900 -4.929 1.00 88.38 118 ALA A N 1
ATOM 948 C CA . ALA A 1 118 ? 1.704 -18.298 -5.274 1.00 88.38 118 ALA A CA 1
ATOM 949 C C . ALA A 1 118 ? 0.859 -19.025 -4.215 1.00 88.38 118 ALA A C 1
ATOM 951 O O . ALA A 1 118 ? 0.009 -19.846 -4.564 1.00 88.38 118 ALA A O 1
ATOM 952 N N . ASP A 1 119 ? 1.080 -18.704 -2.939 1.00 90.50 119 ASP A N 1
ATOM 953 C CA . ASP A 1 119 ? 0.577 -19.512 -1.828 1.00 90.50 119 ASP A CA 1
ATOM 954 C C . ASP A 1 119 ? -0.686 -18.942 -1.161 1.00 90.50 119 ASP A C 1
ATOM 956 O O . ASP A 1 119 ? -1.414 -19.686 -0.498 1.00 90.50 119 ASP A O 1
ATOM 960 N N . PHE A 1 120 ? -0.983 -17.646 -1.334 1.00 88.94 120 PHE A N 1
ATOM 961 C CA . PHE A 1 120 ? -2.101 -16.980 -0.659 1.00 88.94 120 PHE A CA 1
ATOM 962 C C . PHE A 1 120 ? -3.092 -16.362 -1.640 1.00 88.94 120 PHE A C 1
ATOM 964 O O . PHE A 1 120 ? -2.792 -15.409 -2.358 1.00 88.94 120 PHE A O 1
ATOM 971 N N . ALA A 1 121 ? -4.328 -16.862 -1.597 1.00 86.75 121 ALA A N 1
ATOM 972 C CA . ALA A 1 121 ? -5.403 -16.419 -2.475 1.00 86.75 121 ALA A CA 1
ATOM 973 C C . ALA A 1 121 ? -5.822 -14.962 -2.247 1.00 86.75 121 ALA A C 1
ATOM 975 O O . ALA A 1 121 ? -6.478 -14.409 -3.112 1.00 86.75 121 ALA A O 1
ATOM 976 N N . GLU A 1 122 ? -5.489 -14.357 -1.106 1.00 90.00 122 GLU A N 1
ATOM 977 C CA . GLU A 1 122 ? -5.786 -12.962 -0.767 1.00 90.00 122 GLU A CA 1
ATOM 978 C C . GLU A 1 122 ? -4.680 -11.979 -1.174 1.00 90.00 122 GLU A C 1
ATOM 980 O O . GLU A 1 122 ? -4.803 -10.772 -0.932 1.00 90.00 122 GLU A O 1
ATOM 985 N N . PHE A 1 123 ? -3.587 -12.483 -1.749 1.00 91.31 123 PHE A N 1
ATOM 986 C CA . PHE A 1 123 ? -2.419 -11.709 -2.134 1.00 91.31 123 PHE A CA 1
ATOM 987 C C . PHE A 1 123 ? -2.300 -11.680 -3.659 1.00 91.31 123 PHE A C 1
ATOM 989 O O . PHE A 1 123 ? -1.901 -12.649 -4.298 1.00 91.31 123 PHE A O 1
ATOM 996 N N . HIS A 1 124 ? -2.668 -10.551 -4.257 1.00 90.38 124 HIS A N 1
ATOM 997 C CA . HIS A 1 124 ? -2.793 -10.414 -5.704 1.00 90.38 124 HIS A CA 1
ATOM 998 C C . HIS A 1 124 ? -1.852 -9.346 -6.239 1.00 90.38 124 HIS A C 1
ATOM 1000 O O . HIS A 1 124 ? -1.594 -8.337 -5.586 1.00 90.38 124 HIS A O 1
ATOM 1006 N N . GLN A 1 125 ? -1.421 -9.522 -7.481 1.00 89.75 125 GLN A N 1
ATOM 1007 C CA . GLN A 1 125 ? -0.827 -8.452 -8.266 1.00 89.75 125 GLN A CA 1
ATOM 1008 C C . GLN A 1 125 ? -1.839 -7.936 -9.284 1.00 89.75 125 GLN A C 1
ATOM 1010 O O . GLN A 1 125 ? -2.465 -8.710 -10.013 1.00 89.75 125 GLN A O 1
ATOM 1015 N N . TRP A 1 126 ? -1.985 -6.619 -9.331 1.00 86.19 126 TRP A N 1
ATOM 1016 C CA . TRP A 1 126 ? -2.715 -5.917 -10.364 1.00 86.19 126 TRP A CA 1
ATOM 1017 C C . TRP A 1 126 ? -2.000 -6.063 -11.706 1.00 86.19 126 TRP A C 1
ATOM 1019 O O . TRP A 1 126 ? -0.780 -5.914 -11.802 1.00 86.19 126 TRP A O 1
ATOM 1029 N N . LEU A 1 127 ? -2.782 -6.337 -12.747 1.00 78.50 127 LEU A N 1
ATOM 1030 C CA . LEU A 1 127 ? -2.324 -6.354 -14.127 1.00 78.50 127 LEU A CA 1
ATOM 1031 C C . LEU A 1 127 ? -3.270 -5.470 -14.947 1.00 78.50 127 LEU A C 1
ATOM 1033 O O . LEU A 1 127 ? -4.486 -5.676 -14.859 1.00 78.50 127 LEU A O 1
ATOM 1037 N N . PRO A 1 128 ? -2.752 -4.539 -15.769 1.00 66.56 128 PRO A N 1
ATOM 1038 C CA . PRO A 1 128 ? -3.576 -3.720 -16.649 1.00 66.56 128 PRO A CA 1
ATOM 1039 C C . PRO A 1 128 ? -4.588 -4.564 -17.434 1.00 66.56 128 PRO A C 1
ATOM 1041 O O . PRO A 1 128 ? -4.230 -5.561 -18.062 1.00 66.56 128 PRO A O 1
ATOM 1044 N N . GLY A 1 129 ? -5.863 -4.173 -17.394 1.00 62.44 129 GLY A N 1
ATOM 1045 C CA . GLY A 1 129 ? -6.939 -4.859 -18.119 1.00 62.44 129 GLY A CA 1
ATOM 1046 C C . GLY A 1 129 ? -7.503 -6.116 -17.445 1.00 62.44 129 GLY A C 1
ATOM 1047 O O . GLY A 1 129 ? -8.442 -6.703 -17.982 1.00 62.44 129 GLY A O 1
ATOM 1048 N N . ARG A 1 130 ? -7.007 -6.524 -16.268 1.00 62.72 130 ARG A N 1
ATOM 1049 C CA . ARG A 1 130 ? -7.729 -7.471 -15.407 1.00 62.72 130 ARG A CA 1
ATOM 1050 C C . ARG A 1 130 ? -8.662 -6.700 -14.485 1.00 62.72 130 ARG A C 1
ATOM 1052 O O . ARG A 1 130 ? -8.206 -6.004 -13.592 1.00 62.72 130 ARG A O 1
ATOM 1059 N N . ILE A 1 131 ? -9.967 -6.846 -14.684 1.00 54.03 131 ILE A N 1
ATOM 1060 C CA . ILE A 1 131 ? -10.941 -6.433 -13.671 1.00 54.03 131 ILE A CA 1
ATOM 1061 C C . ILE A 1 131 ? -10.880 -7.490 -12.559 1.00 54.03 131 ILE A C 1
ATOM 1063 O O . ILE A 1 131 ? -11.020 -8.680 -12.852 1.00 54.03 131 ILE A O 1
ATOM 1067 N N . LEU A 1 132 ? -10.581 -7.054 -11.331 1.00 54.75 132 LEU A N 1
ATOM 1068 C CA . LEU A 1 132 ? -10.650 -7.879 -10.117 1.00 54.75 132 LEU A CA 1
ATOM 1069 C C . LEU A 1 132 ? -12.098 -8.212 -9.758 1.00 54.75 132 LEU A C 1
ATOM 1071 O O . LEU A 1 132 ? -12.948 -7.299 -9.868 1.00 54.75 132 LEU A O 1
#

Mean predicted aligned error: 4.22 Å

Secondary structure (DSSP, 8-state):
----PPPPEEEEEEE-HHHHHHHHHHHHHHH--SSEEEEE-GGG--SSEEEGGGGGGGTT--EEEEEEE-SS---HHHHHHHHTTEEEEEEEEEEEESS--S-HHHHHHHHHHHHHHHH-TTEEE--TT---

Nearest PDB structures (foldseek):
  9b0i-assembly1_B  TM=6.813E-01  e=5.023E-05  Thermochaetoides thermophila DSM 1495
  7mq8-assembly1_NJ  TM=7.043E-01  e=1.239E-04  Homo sapiens
  2qqe-assembly1_B-2  TM=5.959E-01  e=8.757E-03  Thermotoga maritima
  2j9r-assembly1_A  TM=5.662E-01  e=8.757E-03  Bacillus anthracis str. Sterne
  2qpo-assembly1_D  TM=6.015E-01  e=1.290E-02  Thermotoga maritima

Radius of gyration: 14.47 Å; Cα contacts (8 Å, |Δi|>4): 213; chains: 1; bounding box: 40×37×35 Å